Protein AF-A0A2H3ARQ7-F1 (afdb_monomer_lite)

Radius of gyration: 15.81 Å; chains: 1; bounding box: 52×27×37 Å

Organism: NCBI:txid1076256

Foldseek 3Di:
DDPPDDDDDDVVVVQQPCVLPVCSPDPDPCSQADPVGHGDPVDDDQVVHDDDCVVVVVVVVVVVVVVVVVD

Structure (mmCIF, N/CA/C/O backbone):
data_AF-A0A2H3ARQ7-F1
#
_entry.id   AF-A0A2H3ARQ7-F1
#
loop_
_atom_site.group_PDB
_atom_site.id
_atom_site.type_symbol
_atom_site.label_atom_id
_atom_site.label_alt_id
_atom_site.label_comp_id
_atom_site.label_asym_id
_atom_site.label_entity_id
_atom_site.label_seq_id
_atom_site.pdbx_PDB_ins_code
_atom_site.Cartn_x
_atom_site.Cartn_y
_atom_site.Cartn_z
_atom_site.occupancy
_atom_site.B_iso_or_equiv
_atom_site.auth_seq_id
_atom_site.auth_comp_id
_atom_site.auth_asym_id
_atom_site.auth_atom_id
_atom_site.pdbx_PDB_model_num
ATOM 1 N N . ILE A 1 1 ? -25.644 5.999 6.076 1.00 82.38 1 ILE A N 1
ATOM 2 C CA . ILE A 1 1 ? -24.947 5.624 7.329 1.00 82.38 1 ILE A CA 1
ATOM 3 C C . ILE A 1 1 ? -25.555 6.452 8.455 1.00 82.38 1 ILE A C 1
ATOM 5 O O . ILE A 1 1 ? -25.528 7.674 8.332 1.00 82.38 1 ILE A O 1
ATOM 9 N N . PRO A 1 2 ? -26.188 5.832 9.466 1.00 94.25 2 PRO A N 1
ATOM 10 C CA . PRO A 1 2 ? -26.767 6.556 10.596 1.00 94.25 2 PRO A CA 1
ATOM 11 C C . PRO A 1 2 ? -25.731 7.427 11.320 1.00 94.25 2 PRO A C 1
ATOM 13 O O . PRO A 1 2 ? -24.540 7.113 11.358 1.00 94.25 2 PRO A O 1
ATOM 16 N N . LYS A 1 3 ? -26.179 8.536 11.912 1.00 92.38 3 LYS A N 1
ATOM 17 C CA . LYS A 1 3 ? -25.301 9.396 12.712 1.00 92.38 3 LYS A CA 1
ATOM 18 C C . LYS A 1 3 ? -24.755 8.601 13.904 1.00 92.38 3 LYS A C 1
ATOM 20 O O . LYS A 1 3 ? -25.523 7.970 14.620 1.00 92.38 3 LYS A O 1
ATOM 25 N N . GLY A 1 4 ? -23.440 8.664 14.117 1.00 94.50 4 GLY A N 1
ATOM 26 C CA . GLY A 1 4 ? -22.760 7.950 15.203 1.00 94.50 4 GLY A CA 1
ATOM 27 C C . GLY A 1 4 ? -22.323 6.522 14.863 1.00 94.50 4 GLY A C 1
ATOM 28 O O . GLY A 1 4 ? -21.791 5.841 15.732 1.00 94.50 4 GLY A O 1
ATOM 29 N N . SER A 1 5 ? -22.513 6.055 13.626 1.00 94.69 5 SER A N 1
ATOM 30 C CA . SER A 1 5 ? -21.948 4.773 13.198 1.00 94.69 5 SER A CA 1
ATOM 31 C C . SER A 1 5 ? -20.431 4.854 13.012 1.00 94.69 5 SER A C 1
ATOM 33 O O . SER A 1 5 ? -19.922 5.792 12.397 1.00 94.69 5 SER A O 1
ATOM 35 N N . THR A 1 6 ? -19.720 3.828 13.478 1.00 93.19 6 THR A N 1
ATOM 36 C CA . THR A 1 6 ? -18.297 3.625 13.184 1.00 93.19 6 THR A CA 1
ATOM 37 C C . THR A 1 6 ? -18.142 2.996 11.805 1.00 93.19 6 THR A C 1
ATOM 39 O O . THR A 1 6 ? -18.784 1.992 11.501 1.00 93.19 6 THR A O 1
ATOM 42 N N . VAL A 1 7 ? -17.267 3.567 10.979 1.00 90.88 7 VAL A N 1
ATOM 43 C CA . VAL A 1 7 ? -16.901 3.017 9.669 1.00 90.88 7 VAL A CA 1
ATOM 44 C C . VAL A 1 7 ? -15.455 2.549 9.739 1.00 90.88 7 VAL A C 1
ATOM 46 O O . VAL A 1 7 ? -14.578 3.322 10.116 1.00 90.88 7 VAL A O 1
ATOM 49 N N . ILE A 1 8 ? -15.212 1.289 9.380 1.00 89.06 8 ILE A N 1
ATOM 50 C CA . ILE A 1 8 ? -13.876 0.689 9.379 1.00 89.06 8 ILE A CA 1
ATOM 51 C C . ILE A 1 8 ? -13.539 0.286 7.939 1.00 89.06 8 ILE A C 1
ATOM 53 O O . ILE A 1 8 ? -14.156 -0.644 7.417 1.00 89.06 8 ILE A O 1
ATOM 57 N N . PRO A 1 9 ? -12.592 0.965 7.273 1.00 84.81 9 PRO A N 1
ATOM 58 C CA . PRO A 1 9 ? -12.121 0.538 5.965 1.00 84.81 9 PRO A CA 1
ATOM 59 C C . PRO A 1 9 ? -11.220 -0.694 6.106 1.00 84.81 9 PRO A C 1
ATOM 61 O O . PRO A 1 9 ? -10.258 -0.694 6.873 1.00 84.81 9 PRO A O 1
ATOM 64 N N . HIS A 1 10 ? -11.504 -1.748 5.339 1.00 89.62 10 HIS A N 1
ATOM 65 C CA . HIS A 1 10 ? -10.687 -2.960 5.337 1.00 89.62 10 HIS A CA 1
ATOM 66 C C . HIS A 1 10 ? -9.656 -2.917 4.204 1.00 89.62 10 HIS A C 1
ATOM 68 O O . HIS A 1 10 ? -9.892 -3.421 3.105 1.00 89.62 10 HIS A O 1
ATOM 74 N N . HIS A 1 11 ? -8.497 -2.308 4.472 1.00 88.50 11 HIS A N 1
ATOM 75 C CA . HIS A 1 11 ? -7.430 -2.154 3.472 1.00 88.50 11 HIS A CA 1
ATOM 76 C C . HIS A 1 11 ? -6.988 -3.493 2.865 1.00 88.50 11 HIS A C 1
ATOM 78 O O . HIS A 1 11 ? -6.734 -3.563 1.667 1.00 88.50 11 HIS A O 1
ATOM 84 N N . TRP A 1 12 ? -6.951 -4.569 3.659 1.00 89.75 12 TRP A N 1
ATOM 85 C CA . TRP A 1 12 ? -6.556 -5.893 3.171 1.00 89.75 12 TRP A CA 1
ATOM 86 C C . TRP A 1 12 ? -7.453 -6.392 2.032 1.00 89.75 12 TRP A C 1
ATOM 88 O O . TRP A 1 12 ? -6.926 -6.873 1.031 1.00 89.75 12 TRP A O 1
ATOM 98 N N . SER A 1 13 ? -8.777 -6.229 2.156 1.00 90.88 13 SER A N 1
ATOM 99 C CA . SER A 1 13 ? -9.722 -6.614 1.097 1.00 90.88 13 SER A CA 1
ATOM 100 C C . SER A 1 13 ? -9.640 -5.678 -0.099 1.00 90.88 13 SER A C 1
ATOM 102 O O . SER A 1 13 ? -9.661 -6.152 -1.225 1.00 90.88 13 SER A O 1
ATOM 104 N N . ILE A 1 14 ? -9.490 -4.369 0.129 1.00 89.00 14 ILE A N 1
ATOM 105 C CA . ILE A 1 14 ? -9.394 -3.376 -0.954 1.00 89.00 14 ILE A CA 1
ATOM 106 C C . ILE A 1 14 ? -8.212 -3.692 -1.883 1.00 89.00 14 ILE A C 1
ATOM 108 O O . ILE A 1 14 ? -8.345 -3.648 -3.101 1.00 89.00 14 ILE A O 1
ATOM 112 N N . PHE A 1 15 ? -7.056 -4.063 -1.327 1.00 89.62 15 PHE A N 1
ATOM 113 C CA . PHE A 1 15 ? -5.876 -4.403 -2.132 1.00 89.62 15 PHE A CA 1
ATOM 114 C C . PHE A 1 15 ? -5.913 -5.805 -2.764 1.00 89.62 15 PHE A C 1
ATOM 116 O O . PHE A 1 15 ? -4.968 -6.166 -3.475 1.00 89.62 15 PHE A O 1
ATOM 123 N N . ARG A 1 16 ? -6.979 -6.574 -2.508 1.00 92.50 16 ARG A N 1
ATOM 124 C CA . ARG A 1 16 ? -7.196 -7.945 -2.994 1.00 92.50 16 ARG A CA 1
ATOM 125 C C . ARG A 1 16 ? -8.485 -8.123 -3.789 1.00 92.50 16 ARG A C 1
ATOM 127 O O . ARG A 1 16 ? -8.874 -9.255 -4.053 1.00 92.50 16 ARG A O 1
ATOM 134 N N . ASP A 1 17 ? -9.142 -7.030 -4.153 1.00 92.00 17 ASP A N 1
ATOM 135 C CA . ASP A 1 17 ? -10.337 -7.079 -4.982 1.00 92.00 17 ASP A CA 1
ATOM 136 C C . ASP A 1 17 ? -9.991 -7.625 -6.384 1.00 92.00 17 ASP A C 1
ATOM 138 O O . ASP A 1 17 ? -9.209 -6.978 -7.092 1.00 92.00 17 ASP A O 1
ATOM 142 N N . PRO A 1 18 ? -10.543 -8.783 -6.803 1.00 92.44 18 PRO A N 1
ATOM 143 C CA . PRO A 1 18 ? -10.280 -9.366 -8.117 1.00 92.44 18 PRO A CA 1
ATOM 144 C C . PRO A 1 18 ? -10.727 -8.486 -9.290 1.00 92.44 18 PRO A C 1
ATOM 146 O O . PRO A 1 18 ? -10.180 -8.620 -10.384 1.00 92.44 18 PRO A O 1
ATOM 149 N N . GLU A 1 19 ? -11.692 -7.581 -9.085 1.00 92.19 19 GLU A N 1
ATOM 150 C CA . GLU A 1 19 ? -12.152 -6.663 -10.138 1.00 92.19 19 GLU A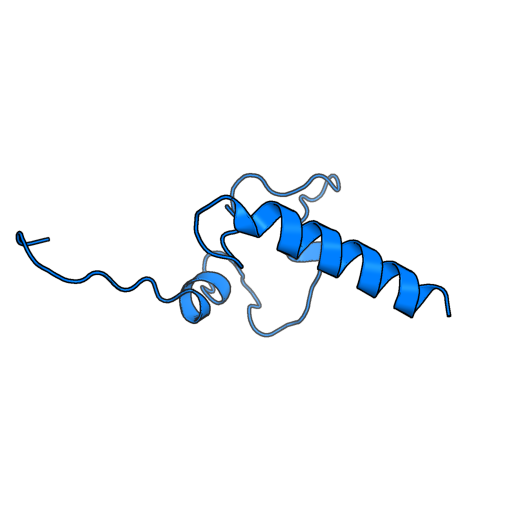 CA 1
ATOM 151 C C . GLU A 1 19 ? -11.096 -5.597 -10.468 1.00 92.19 19 GLU A C 1
ATOM 153 O O . GLU A 1 19 ? -10.996 -5.141 -11.608 1.00 92.19 19 GLU A O 1
ATOM 158 N N . VAL A 1 20 ? -10.269 -5.224 -9.485 1.00 90.00 20 VAL A N 1
ATOM 159 C CA . VAL A 1 20 ? -9.193 -4.230 -9.638 1.00 90.00 20 VAL A CA 1
ATOM 160 C C . VAL A 1 20 ? -7.837 -4.903 -9.874 1.00 90.00 20 VAL A C 1
ATOM 162 O O . VAL A 1 20 ? -7.001 -4.396 -10.632 1.00 90.00 20 VAL A O 1
ATOM 165 N N . PHE A 1 21 ? -7.612 -6.046 -9.223 1.00 91.06 21 PHE A N 1
ATOM 166 C CA . PHE A 1 21 ? -6.382 -6.830 -9.260 1.00 91.06 21 PHE A CA 1
ATOM 167 C C . PHE A 1 21 ? -6.707 -8.286 -9.632 1.00 91.06 21 PHE A C 1
ATOM 169 O O . PHE A 1 21 ? -6.931 -9.090 -8.733 1.00 91.06 21 PHE A O 1
ATOM 176 N N . PRO A 1 22 ? -6.692 -8.651 -10.931 1.00 91.25 22 PRO A N 1
ATOM 177 C CA . PRO A 1 22 ? -7.112 -9.978 -11.400 1.00 91.25 22 PRO A CA 1
ATOM 178 C C . PRO A 1 22 ? -6.373 -11.165 -10.763 1.00 91.25 22 PRO A C 1
ATOM 180 O O . PRO A 1 22 ? -6.946 -12.241 -10.622 1.00 91.25 22 PRO A O 1
ATOM 183 N N . ASP A 1 23 ? -5.113 -10.968 -10.367 1.00 93.12 23 ASP A N 1
ATOM 184 C CA . ASP A 1 23 ? -4.312 -11.942 -9.620 1.00 93.12 23 ASP A CA 1
ATOM 185 C C . ASP A 1 23 ? -3.772 -11.288 -8.330 1.00 93.12 23 ASP A C 1
ATOM 187 O O . ASP A 1 23 ? -2.640 -10.793 -8.298 1.00 93.12 23 ASP A O 1
ATOM 191 N N . PRO A 1 24 ? -4.603 -11.176 -7.275 1.00 91.62 24 PRO A N 1
ATOM 192 C CA . PRO A 1 24 ? -4.290 -10.349 -6.110 1.00 91.62 24 PRO A CA 1
ATOM 193 C C . PRO A 1 24 ? -3.235 -10.968 -5.182 1.00 91.62 24 PRO A C 1
ATOM 195 O O . PRO A 1 24 ? -2.576 -10.234 -4.441 1.00 91.62 24 PRO A O 1
ATOM 198 N N . GLU A 1 25 ? -3.069 -12.293 -5.225 1.00 94.31 25 GLU A N 1
ATOM 199 C CA . GLU A 1 25 ? -2.120 -13.046 -4.393 1.00 94.31 25 GLU A CA 1
ATOM 200 C C . GLU A 1 25 ? -0.728 -13.142 -5.034 1.00 94.31 25 GLU A C 1
ATOM 202 O O . GLU A 1 25 ? 0.271 -13.351 -4.339 1.00 94.31 25 GLU A O 1
ATOM 207 N N . ARG A 1 26 ? -0.627 -12.937 -6.351 1.00 95.38 26 ARG A N 1
ATOM 208 C CA . ARG A 1 26 ? 0.657 -12.853 -7.040 1.00 95.38 26 ARG A CA 1
ATOM 209 C C . ARG A 1 26 ? 1.366 -11.543 -6.709 1.00 95.38 26 ARG A C 1
ATOM 211 O O . ARG A 1 26 ? 0.848 -10.441 -6.895 1.00 95.38 26 ARG A O 1
ATOM 218 N N . PHE A 1 27 ? 2.622 -11.664 -6.286 1.00 93.44 27 PHE A N 1
ATOM 219 C CA . PHE A 1 27 ? 3.512 -10.518 -6.170 1.00 93.44 27 PHE A CA 1
ATOM 220 C C . PHE A 1 27 ? 3.954 -10.057 -7.564 1.00 93.44 27 PHE A C 1
ATOM 222 O O . PHE A 1 27 ? 4.855 -10.636 -8.168 1.00 93.44 27 PHE A O 1
ATOM 229 N N . ASP A 1 28 ? 3.301 -9.014 -8.069 1.00 92.81 28 ASP A N 1
ATOM 230 C CA . ASP A 1 28 ? 3.628 -8.383 -9.345 1.00 92.81 28 ASP A CA 1
ATOM 231 C C . ASP A 1 28 ? 3.789 -6.862 -9.177 1.00 92.81 28 ASP A C 1
ATOM 233 O O . ASP A 1 28 ? 2.790 -6.144 -9.075 1.00 92.81 28 ASP A O 1
ATOM 237 N N . PRO A 1 29 ? 5.027 -6.336 -9.147 1.00 91.06 29 PRO A N 1
ATOM 238 C CA . PRO A 1 29 ? 5.271 -4.896 -9.105 1.00 91.06 29 PRO A CA 1
ATOM 239 C C . PRO A 1 29 ? 4.749 -4.141 -10.337 1.00 91.06 29 PRO A C 1
ATOM 241 O O . PRO A 1 29 ? 4.424 -2.958 -10.221 1.00 91.06 29 PRO A O 1
ATOM 244 N N . GLN A 1 30 ? 4.637 -4.795 -11.501 1.00 92.94 30 GLN A N 1
ATOM 245 C CA . GLN A 1 30 ? 4.201 -4.152 -12.746 1.00 92.94 30 GLN A CA 1
ATOM 246 C C . GLN A 1 30 ? 2.712 -3.794 -12.726 1.00 92.94 30 GLN A C 1
ATOM 248 O O . GLN A 1 30 ? 2.295 -2.900 -13.457 1.00 92.94 30 GLN A O 1
ATOM 253 N N . ARG A 1 31 ? 1.918 -4.397 -11.828 1.00 91.62 31 ARG A N 1
ATOM 254 C CA . ARG A 1 31 ? 0.474 -4.126 -11.679 1.00 91.62 31 ARG A CA 1
ATOM 255 C C . ARG A 1 31 ? 0.127 -2.658 -11.390 1.00 91.62 31 ARG A C 1
ATOM 257 O O . ARG A 1 31 ? -1.032 -2.264 -11.535 1.00 91.62 31 ARG A O 1
ATOM 264 N N . TRP A 1 32 ? 1.106 -1.876 -10.930 1.00 91.50 32 TRP A N 1
ATOM 265 C CA . TRP A 1 32 ? 0.986 -0.448 -10.613 1.00 91.50 32 TRP A CA 1
ATOM 266 C C . TRP A 1 32 ? 1.292 0.469 -11.805 1.00 91.50 32 TRP A C 1
ATOM 268 O O . TRP A 1 32 ? 1.152 1.688 -11.685 1.00 91.50 32 TRP A O 1
ATOM 278 N N . LEU A 1 33 ? 1.702 -0.099 -12.939 1.00 93.19 33 LEU A N 1
ATOM 279 C CA . LEU A 1 33 ? 2.058 0.622 -14.153 1.00 93.19 33 LEU A CA 1
ATOM 280 C C . LEU A 1 33 ? 1.009 0.407 -15.247 1.00 93.19 33 LEU A C 1
ATOM 282 O O . LEU A 1 33 ? 0.330 -0.618 -15.303 1.00 93.19 33 LEU A O 1
ATOM 286 N N . THR A 1 34 ? 0.866 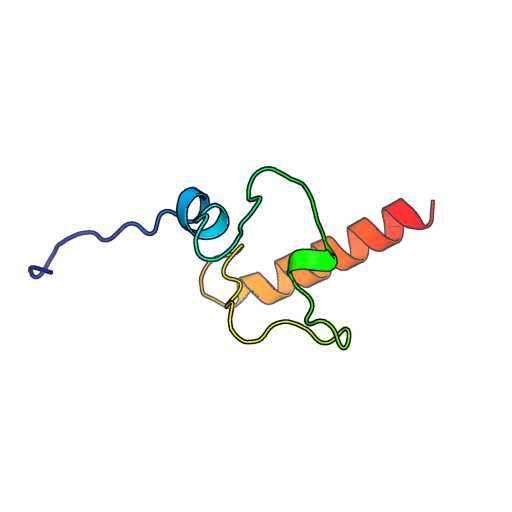1.398 -16.113 1.00 91.94 34 THR A N 1
ATOM 287 C CA . THR A 1 34 ? 0.141 1.291 -17.376 1.00 91.94 34 THR A CA 1
ATOM 288 C C . THR A 1 34 ? 1.019 0.594 -18.429 1.00 91.94 34 THR A C 1
ATOM 290 O O . THR A 1 34 ? 2.233 0.469 -18.236 1.00 91.94 34 THR A O 1
ATOM 293 N N . PRO A 1 35 ? 0.456 0.154 -19.572 1.00 90.19 35 PRO A N 1
ATOM 294 C CA . PRO A 1 35 ? 1.242 -0.479 -20.638 1.00 90.19 35 PRO A CA 1
ATOM 295 C C . PRO A 1 35 ? 2.363 0.404 -21.214 1.00 90.19 35 PRO A C 1
ATOM 297 O O . PRO A 1 35 ? 3.364 -0.115 -21.698 1.00 90.19 35 PRO A O 1
ATOM 300 N N . ASP A 1 36 ? 2.214 1.729 -21.150 1.00 93.12 36 ASP A N 1
ATOM 301 C CA . ASP A 1 36 ? 3.224 2.728 -21.530 1.00 93.12 36 ASP A CA 1
ATOM 302 C C . ASP A 1 36 ? 4.270 3.000 -20.429 1.00 93.12 36 ASP A C 1
ATOM 304 O O . ASP A 1 36 ? 5.178 3.806 -20.623 1.00 93.12 36 ASP A O 1
ATOM 308 N N . GLY A 1 37 ? 4.176 2.316 -19.284 1.00 91.19 37 GLY A N 1
ATOM 309 C CA . GLY A 1 37 ? 5.140 2.404 -18.186 1.00 91.19 37 GLY A CA 1
ATOM 310 C C . GLY A 1 37 ? 4.929 3.591 -17.245 1.00 91.19 37 GLY A C 1
ATOM 311 O O . GLY A 1 37 ? 5.777 3.842 -16.387 1.00 91.19 37 GLY A O 1
ATOM 312 N N . THR A 1 38 ? 3.817 4.320 -17.369 1.00 92.94 38 THR A N 1
ATOM 313 C CA . THR A 1 38 ? 3.452 5.380 -16.425 1.00 92.94 38 THR A CA 1
ATOM 314 C C . THR A 1 38 ? 2.710 4.805 -15.220 1.00 92.94 38 THR A C 1
ATOM 316 O O . THR A 1 38 ? 2.206 3.686 -15.241 1.00 92.94 38 THR A O 1
ATOM 319 N N . VAL A 1 39 ? 2.691 5.535 -14.104 1.00 91.00 39 VAL A N 1
ATOM 320 C CA . VAL A 1 39 ? 1.980 5.077 -12.903 1.00 91.00 39 VAL A CA 1
ATOM 321 C C . VAL A 1 39 ? 0.476 5.158 -13.145 1.00 91.00 39 VAL A C 1
ATOM 323 O O . VAL A 1 39 ? -0.040 6.178 -13.605 1.00 91.00 39 VAL A O 1
ATOM 326 N N . ARG A 1 40 ? -0.231 4.085 -12.793 1.00 89.88 40 ARG A N 1
ATOM 327 C CA . ARG A 1 40 ? -1.691 4.016 -12.843 1.00 89.88 40 ARG A CA 1
ATOM 328 C C . ARG A 1 40 ? -2.331 5.111 -11.989 1.00 89.88 40 ARG A C 1
ATOM 330 O O . ARG A 1 40 ? -2.049 5.221 -10.800 1.00 89.88 40 ARG A O 1
ATOM 337 N N . ASN A 1 41 ? -3.228 5.890 -12.593 1.00 86.75 41 ASN A N 1
ATOM 338 C CA . ASN A 1 41 ? -3.967 6.966 -11.918 1.00 86.75 41 ASN A CA 1
ATOM 339 C C . ASN A 1 41 ? -5.382 6.550 -11.484 1.00 8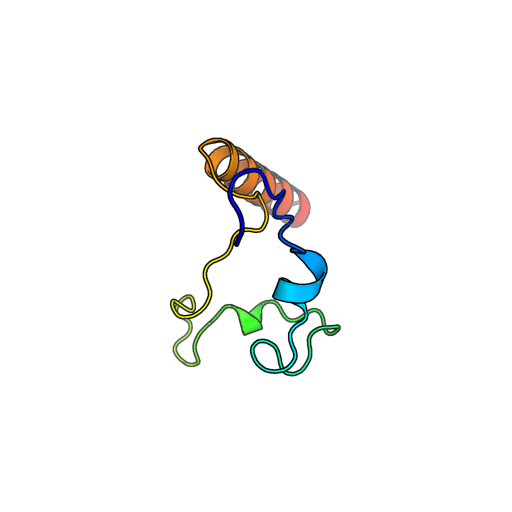6.75 41 ASN A C 1
ATOM 341 O O . ASN A 1 41 ? -6.037 7.274 -10.734 1.00 86.75 41 ASN A O 1
ATOM 345 N N . ASP A 1 42 ? -5.866 5.401 -11.960 1.00 85.94 42 ASP A N 1
ATOM 346 C CA . ASP A 1 42 ? -7.172 4.834 -11.615 1.00 85.94 42 ASP A CA 1
ATOM 347 C C . ASP A 1 42 ? -7.200 4.263 -10.190 1.00 85.94 42 ASP A C 1
ATOM 349 O O . ASP A 1 42 ? -8.247 4.257 -9.543 1.00 85.94 42 ASP A O 1
ATOM 353 N N . ILE A 1 43 ? -6.040 3.854 -9.667 1.00 82.00 43 ILE A N 1
ATOM 354 C CA . ILE A 1 43 ? -5.902 3.340 -8.305 1.00 82.00 43 ILE A CA 1
ATOM 355 C C . ILE A 1 43 ? -5.255 4.395 -7.415 1.00 82.00 43 ILE A C 1
ATOM 357 O O . ILE A 1 43 ? -4.114 4.805 -7.621 1.00 82.00 43 ILE A O 1
ATOM 361 N N . LYS A 1 44 ? -5.952 4.776 -6.345 1.00 76.69 44 LYS A N 1
ATOM 362 C CA . LYS A 1 44 ? -5.364 5.593 -5.282 1.00 76.69 44 LYS A CA 1
ATOM 363 C C . LYS A 1 44 ? -4.731 4.690 -4.227 1.00 76.69 44 LYS A C 1
ATOM 365 O O . LYS A 1 44 ? -5.399 3.851 -3.628 1.00 76.69 44 LYS A O 1
ATOM 370 N N . ASN A 1 45 ? -3.430 4.858 -4.006 1.00 74.94 45 ASN A N 1
ATOM 371 C CA . ASN A 1 45 ? -2.691 4.099 -3.006 1.00 74.94 45 ASN A CA 1
ATOM 372 C C . ASN A 1 45 ? -2.856 4.742 -1.618 1.00 74.94 45 ASN A C 1
ATOM 374 O O . ASN A 1 45 ? -2.388 5.854 -1.384 1.00 74.94 45 ASN A O 1
ATOM 378 N N . TYR A 1 46 ? -3.501 4.013 -0.706 1.00 75.06 46 TYR A N 1
ATOM 379 C CA . TYR A 1 46 ? -3.721 4.410 0.689 1.00 75.06 46 TYR A CA 1
ATOM 380 C C . TYR A 1 46 ? -3.034 3.468 1.686 1.00 75.06 46 TYR A C 1
ATOM 382 O O . TYR A 1 46 ? -3.519 3.282 2.802 1.00 75.06 46 TYR A O 1
ATOM 390 N N . SER A 1 47 ? -1.912 2.846 1.310 1.00 78.94 47 SER A N 1
ATOM 391 C CA . SER A 1 47 ? -1.230 1.841 2.145 1.00 78.94 47 SER A CA 1
ATOM 392 C C . SER A 1 47 ? -0.863 2.340 3.548 1.00 78.94 47 SER A C 1
ATOM 394 O O . SER A 1 47 ? -0.853 1.550 4.487 1.00 78.94 47 SER A O 1
ATOM 396 N N . PHE A 1 48 ? -0.629 3.646 3.715 1.00 80.38 48 PHE A N 1
ATOM 397 C CA . PHE A 1 48 ? -0.343 4.284 5.010 1.00 80.38 48 PHE A CA 1
ATOM 398 C C . PHE A 1 48 ? -1.522 5.094 5.569 1.00 80.38 48 PHE A C 1
ATOM 400 O O . PHE A 1 48 ? -1.344 5.921 6.462 1.00 80.38 48 PHE A O 1
ATOM 407 N N . GLY A 1 49 ? -2.732 4.860 5.058 1.00 76.19 49 GLY A N 1
ATOM 408 C CA . GLY A 1 49 ? -3.921 5.621 5.420 1.00 76.19 49 GLY A CA 1
ATOM 409 C C . GLY A 1 49 ? -3.890 7.052 4.886 1.00 76.19 49 GLY A C 1
ATOM 410 O O . GLY A 1 49 ? -3.312 7.339 3.838 1.00 76.19 49 GLY A O 1
ATOM 411 N N . PHE A 1 50 ? -4.555 7.949 5.610 1.00 70.44 50 PHE A N 1
ATOM 412 C CA . PHE A 1 50 ? -4.703 9.353 5.244 1.00 70.44 50 PHE A CA 1
ATOM 413 C C . PHE A 1 50 ? -3.891 10.223 6.204 1.00 70.44 50 PHE A C 1
ATOM 415 O O . PHE A 1 50 ? -4.004 10.066 7.419 1.00 70.44 50 PHE A O 1
ATOM 422 N N . GLY A 1 51 ? -3.100 11.155 5.669 1.00 73.69 51 GLY A N 1
ATOM 423 C CA . GLY A 1 51 ? -2.392 12.159 6.464 1.00 73.69 51 GLY A CA 1
ATOM 424 C C . GLY A 1 51 ? -0.911 12.303 6.124 1.00 73.69 51 GLY A C 1
ATOM 425 O O . GLY A 1 51 ? -0.379 11.673 5.211 1.00 73.69 51 GLY A O 1
ATOM 426 N N . GLU A 1 52 ? -0.239 13.160 6.887 1.00 71.56 52 GLU A N 1
ATOM 427 C CA . GLU A 1 52 ? 1.091 13.680 6.540 1.00 71.56 52 GLU A CA 1
ATOM 428 C C . GLU A 1 52 ? 2.230 12.659 6.720 1.00 71.56 52 GLU A C 1
ATOM 430 O O . GLU A 1 52 ? 3.277 12.762 6.078 1.00 71.56 52 GLU A O 1
ATOM 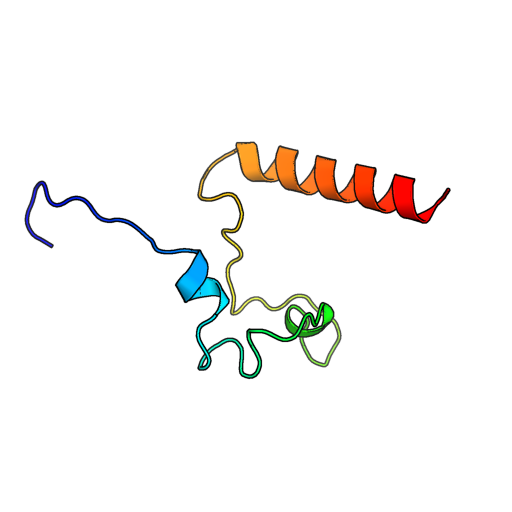435 N N . GLY A 1 53 ? 2.014 11.613 7.526 1.00 82.25 53 GLY A N 1
ATOM 436 C CA . GLY A 1 53 ? 3.005 10.557 7.776 1.00 82.25 53 GLY A CA 1
ATOM 437 C C . GLY A 1 53 ? 3.315 9.674 6.562 1.00 82.25 53 GLY A C 1
ATOM 438 O O . GLY A 1 53 ? 4.379 9.053 6.506 1.00 82.25 53 GLY A O 1
ATOM 439 N N . MET A 1 54 ? 2.436 9.658 5.554 1.00 86.00 54 MET A N 1
ATOM 440 C CA . MET A 1 54 ? 2.618 8.866 4.334 1.00 86.00 54 MET A CA 1
ATOM 441 C C . MET A 1 54 ? 3.907 9.240 3.588 1.00 86.00 54 MET A C 1
ATOM 443 O O . MET A 1 54 ? 4.600 8.369 3.060 1.00 86.00 54 MET A O 1
ATOM 447 N N . HIS A 1 55 ? 4.254 10.528 3.549 1.00 87.00 55 HIS A N 1
ATOM 448 C CA . HIS A 1 55 ? 5.446 10.987 2.836 1.00 87.00 55 HIS A CA 1
ATOM 449 C C . HIS A 1 55 ? 6.733 10.495 3.494 1.00 87.00 55 HIS A C 1
ATOM 451 O O . HIS A 1 55 ? 7.659 10.089 2.793 1.00 87.00 55 HIS A O 1
ATOM 457 N N . VAL A 1 56 ? 6.782 10.504 4.828 1.00 90.62 56 VAL A N 1
ATOM 458 C CA . VAL A 1 56 ? 7.933 9.999 5.583 1.00 90.62 56 VAL A CA 1
ATOM 459 C C . VAL A 1 56 ? 8.062 8.493 5.379 1.00 90.62 56 VAL A C 1
ATOM 461 O O . VAL A 1 56 ? 9.125 8.036 4.970 1.00 90.62 56 VAL A O 1
ATOM 464 N N . ALA A 1 57 ? 6.972 7.737 5.553 1.00 89.88 57 ALA A N 1
ATOM 465 C CA . ALA A 1 57 ? 6.974 6.283 5.388 1.00 89.88 57 ALA A CA 1
ATOM 466 C C . ALA A 1 57 ? 7.462 5.846 3.995 1.00 89.88 57 ALA A C 1
ATOM 468 O O . ALA A 1 57 ? 8.375 5.025 3.888 1.00 89.88 57 ALA A O 1
ATOM 469 N N . ASN A 1 58 ? 6.918 6.445 2.928 1.00 88.75 58 ASN A N 1
ATOM 470 C CA . ASN A 1 58 ? 7.316 6.121 1.556 1.00 88.75 58 ASN A CA 1
ATOM 471 C C . ASN A 1 58 ? 8.791 6.448 1.283 1.00 88.75 58 ASN A C 1
ATOM 473 O O . ASN A 1 58 ? 9.503 5.637 0.690 1.00 88.75 58 ASN A O 1
ATOM 477 N N . ARG A 1 59 ? 9.276 7.614 1.734 1.00 91.25 59 ARG A N 1
ATOM 478 C CA . ARG A 1 59 ? 10.681 8.015 1.539 1.00 91.25 59 ARG A CA 1
ATOM 479 C C . ARG A 1 59 ? 11.638 7.105 2.301 1.00 91.2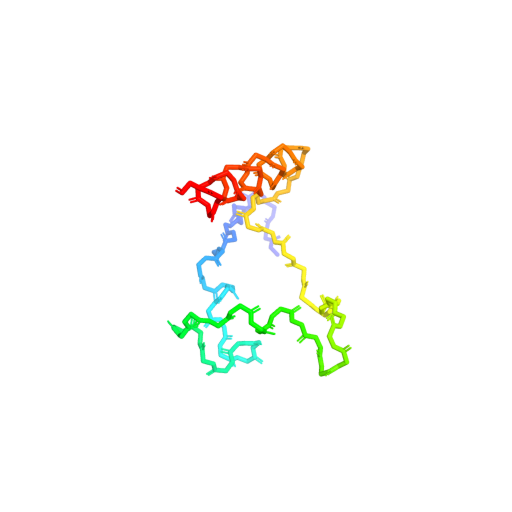5 59 ARG A C 1
ATOM 481 O O . ARG A 1 59 ? 12.642 6.678 1.736 1.00 91.25 59 ARG A O 1
ATOM 488 N N . SER A 1 60 ? 11.321 6.778 3.552 1.00 93.94 60 SER A N 1
ATOM 489 C CA . SER A 1 60 ? 12.138 5.880 4.368 1.00 93.94 60 SER A CA 1
ATOM 490 C C . SER A 1 60 ? 12.206 4.477 3.768 1.00 93.94 60 SER A C 1
ATOM 492 O O . SER A 1 60 ? 13.293 3.911 3.686 1.00 93.94 60 SER A O 1
ATOM 494 N N . LEU A 1 61 ? 11.080 3.920 3.308 1.00 92.38 61 LEU A N 1
ATOM 495 C CA . LEU A 1 61 ? 11.067 2.609 2.654 1.00 92.38 61 LEU A CA 1
ATOM 496 C C . LEU A 1 61 ? 11.883 2.599 1.364 1.00 92.38 61 LEU A C 1
ATOM 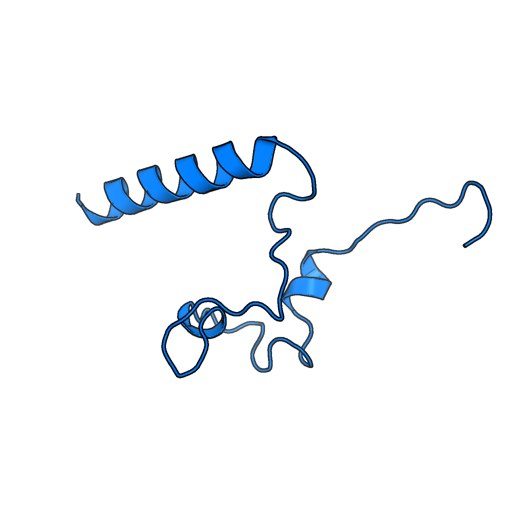498 O O . LEU A 1 61 ? 12.641 1.656 1.141 1.00 92.38 61 LEU A O 1
ATOM 502 N N . PHE A 1 62 ? 11.769 3.647 0.547 1.00 92.81 62 PHE A N 1
ATOM 503 C CA . PHE A 1 62 ? 12.541 3.759 -0.685 1.00 92.81 62 PHE A CA 1
ATOM 504 C C . PHE A 1 62 ? 14.048 3.765 -0.407 1.00 92.81 62 PHE A C 1
ATOM 506 O O . PHE A 1 62 ? 14.773 2.943 -0.963 1.00 92.81 62 PHE A O 1
ATOM 513 N N . VAL A 1 63 ? 14.511 4.639 0.495 1.00 95.56 63 VAL A N 1
ATOM 514 C CA . VAL A 1 63 ? 15.939 4.761 0.827 1.00 95.56 63 VAL A CA 1
ATOM 515 C C . VAL A 1 63 ? 16.483 3.458 1.408 1.00 95.56 63 VAL A C 1
ATOM 517 O O . VAL A 1 63 ? 17.512 2.976 0.947 1.00 95.56 63 VAL A O 1
ATOM 520 N N . ASN A 1 64 ? 15.783 2.851 2.369 1.00 96.38 64 ASN A N 1
ATOM 521 C CA . ASN A 1 64 ? 16.230 1.595 2.972 1.00 96.38 64 ASN A CA 1
ATOM 522 C C . ASN A 1 64 ? 16.272 0.448 1.953 1.00 96.38 64 ASN A C 1
ATOM 524 O O . ASN A 1 64 ? 17.229 -0.317 1.942 1.00 96.38 64 ASN A O 1
ATOM 528 N N . THR A 1 65 ? 15.278 0.346 1.066 1.00 94.62 65 THR A N 1
ATOM 529 C CA . THR A 1 65 ? 15.267 -0.688 0.018 1.00 94.62 65 THR A CA 1
ATOM 530 C C . THR A 1 65 ? 16.419 -0.489 -0.965 1.00 94.62 65 THR A C 1
ATOM 532 O O . THR A 1 65 ? 17.130 -1.442 -1.269 1.00 94.62 65 THR A O 1
ATOM 535 N N . ALA A 1 66 ? 16.648 0.749 -1.412 1.00 94.44 66 ALA A N 1
ATOM 536 C CA . ALA A 1 66 ? 17.756 1.080 -2.303 1.00 94.44 66 ALA A CA 1
ATOM 537 C C . ALA A 1 66 ? 19.121 0.771 -1.664 1.00 94.44 66 ALA A C 1
ATOM 539 O O . ALA A 1 66 ? 19.996 0.228 -2.330 1.00 94.44 66 ALA A O 1
ATOM 540 N N . LEU A 1 67 ? 19.283 1.062 -0.369 1.00 96.00 67 LEU A N 1
ATOM 541 C CA . LEU A 1 67 ? 20.492 0.728 0.389 1.00 96.00 67 LEU A CA 1
ATOM 542 C C . LEU A 1 67 ? 20.712 -0.785 0.478 1.00 96.00 67 LEU A C 1
ATOM 544 O O . LEU A 1 67 ? 21.825 -1.246 0.250 1.00 96.00 67 LEU A O 1
ATOM 548 N N . LEU A 1 68 ? 19.662 -1.557 0.773 1.00 96.25 68 LEU A N 1
ATOM 549 C CA . LEU A 1 68 ? 19.750 -3.019 0.835 1.00 96.25 68 LEU A CA 1
ATOM 550 C C . LEU A 1 68 ? 20.087 -3.644 -0.523 1.00 96.25 68 LEU A C 1
ATOM 552 O O . LEU A 1 68 ? 20.782 -4.648 -0.562 1.00 96.25 68 LEU A O 1
ATOM 556 N N . MET A 1 69 ? 19.603 -3.062 -1.623 1.00 92.25 69 MET A N 1
ATOM 557 C CA . MET A 1 69 ? 19.895 -3.538 -2.981 1.00 92.25 69 MET A CA 1
ATOM 558 C C . MET A 1 69 ? 21.296 -3.158 -3.479 1.00 92.25 69 MET A C 1
ATOM 560 O O . MET A 1 69 ? 21.761 -3.737 -4.456 1.00 92.25 69 MET A O 1
ATOM 564 N N . TRP A 1 70 ? 21.942 -2.168 -2.857 1.00 88.50 70 TRP A N 1
ATOM 565 C CA . TRP A 1 70 ? 23.290 -1.717 -3.214 1.00 88.50 70 TRP A CA 1
ATOM 566 C C . TRP A 1 70 ? 24.406 -2.523 -2.525 1.00 88.50 70 TRP A C 1
ATOM 568 O O . TRP A 1 70 ? 25.539 -2.512 -3.005 1.00 88.50 70 TRP A O 1
ATOM 578 N N . ALA A 1 71 ? 24.109 -3.174 -1.396 1.00 62.56 71 ALA A N 1
ATOM 579 C CA . ALA A 1 71 ? 25.066 -3.966 -0.617 1.00 62.56 71 ALA A CA 1
ATOM 580 C C . ALA A 1 71 ? 25.405 -5.310 -1.283 1.00 62.56 71 ALA A C 1
ATOM 582 O O . ALA A 1 71 ? 26.586 -5.713 -1.176 1.00 62.56 71 ALA A O 1
#

pLDDT: mean 88.74, std 6.9, range [62.56, 96.38]

Secondary structure (DSSP, 8-state):
--TT------HHHHTT-TTT-SSSSS--GGGGB-TTSPBPSSS---TT-SSTHHHHHHHHHHHHHHHHHH-

InterPro domains:
  IPR001128 Cytochrome P450 [PF00067] (1-52)
  IPR002403 Cytochrome P450, E-class, group IV [PR00465] (15-33)
  IPR002403 Cytochrome P450, E-class, group IV [PR00465] (41-57)
  IPR036396 Cytochrome P450 superfamily [G3DSA:1.10.630.10] (1-71)
  IPR036396 Cytochrome P450 superfamily [SSF48264] (1-70)
  IPR050364 Cytochrome P450 monooxygenase, fungi [PTHR46300] (1-71)

Sequence (71 aa):
IPKGSTVIPHHWSIFRDPEVFPDPERFDPQRWLTPDGTVRNDIKNYSFGFGEGMHVANRSLFVNTALLMWA